Protein AF-A0A0U0ZR10-F1 (afdb_monomer_lite)

pLDDT: mean 87.07, std 7.84, range [48.62, 93.69]

Structure (mmCIF, N/CA/C/O backbone):
data_AF-A0A0U0ZR10-F1
#
_entry.id   AF-A0A0U0ZR10-F1
#
loop_
_atom_site.group_PDB
_atom_site.id
_atom_site.type_symbol
_atom_site.label_atom_id
_atom_site.label_alt_id
_atom_site.label_comp_id
_atom_site.label_asym_id
_atom_site.label_entity_id
_atom_site.label_seq_id
_atom_site.pdbx_PDB_ins_code
_atom_site.Cartn_x
_atom_site.Cartn_y
_atom_site.Cartn_z
_atom_site.occupancy
_atom_site.B_iso_or_equiv
_atom_site.auth_seq_id
_atom_site.auth_comp_id
_atom_site.auth_asym_id
_atom_site.auth_atom_id
_atom_site.pdbx_PDB_model_num
ATOM 1 N N . MET A 1 1 ? 8.888 6.561 -21.257 1.00 48.62 1 MET A N 1
ATOM 2 C CA . MET A 1 1 ? 8.363 7.311 -20.099 1.00 48.62 1 MET A CA 1
ATOM 3 C C . MET A 1 1 ? 9.136 6.798 -18.896 1.00 48.62 1 MET A C 1
ATOM 5 O O . MET A 1 1 ? 9.550 5.648 -18.954 1.00 48.62 1 MET A O 1
ATOM 9 N N . ALA A 1 2 ? 9.489 7.641 -17.927 1.00 57.66 2 ALA A N 1
ATOM 10 C CA . ALA A 1 2 ? 10.146 7.137 -16.721 1.00 57.66 2 ALA A CA 1
ATOM 11 C C . ALA A 1 2 ? 9.067 6.478 -15.857 1.00 57.66 2 ALA A C 1
ATOM 13 O O . ALA A 1 2 ? 8.060 7.134 -15.598 1.00 57.66 2 ALA A O 1
ATOM 14 N N . ASN A 1 3 ? 9.260 5.211 -15.484 1.00 68.31 3 ASN A N 1
ATOM 15 C CA . ASN A 1 3 ? 8.376 4.534 -14.540 1.00 68.31 3 ASN A CA 1
ATOM 16 C C . ASN A 1 3 ? 8.449 5.285 -13.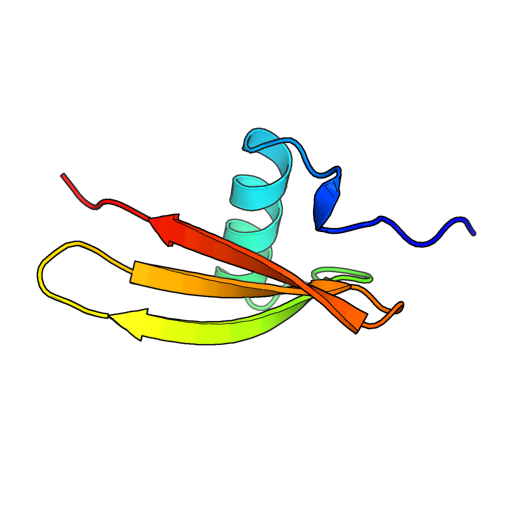206 1.00 68.31 3 ASN A C 1
ATOM 18 O O . ASN A 1 3 ? 9.537 5.661 -12.759 1.00 68.31 3 ASN A O 1
ATOM 22 N N . GLN A 1 4 ? 7.298 5.566 -12.603 1.00 80.62 4 GLN A N 1
ATOM 23 C CA . GLN A 1 4 ? 7.254 6.208 -11.296 1.00 80.62 4 GLN A CA 1
ATOM 24 C C . GLN A 1 4 ? 7.598 5.173 -10.225 1.00 80.62 4 GLN A C 1
ATOM 26 O O . GLN A 1 4 ? 6.886 4.182 -10.091 1.00 80.62 4 GLN A O 1
ATOM 31 N N . SER A 1 5 ? 8.660 5.401 -9.446 1.00 88.88 5 SER A N 1
ATOM 32 C CA . SER A 1 5 ? 8.969 4.490 -8.345 1.00 88.88 5 SER A CA 1
ATOM 33 C C . SER A 1 5 ? 8.036 4.724 -7.162 1.00 88.88 5 SER A C 1
ATOM 35 O O . SER A 1 5 ? 7.931 5.844 -6.651 1.00 88.88 5 SER A O 1
ATOM 37 N N . VAL A 1 6 ? 7.430 3.652 -6.651 1.00 91.00 6 VAL A N 1
ATOM 38 C CA . VAL A 1 6 ? 6.565 3.718 -5.460 1.00 91.00 6 VAL A CA 1
ATOM 39 C C . VAL A 1 6 ? 7.339 4.156 -4.205 1.00 91.00 6 VAL A C 1
ATOM 41 O O . VAL A 1 6 ? 6.781 4.737 -3.268 1.00 91.00 6 VAL A O 1
ATOM 44 N N . SER A 1 7 ? 8.652 3.911 -4.192 1.00 87.69 7 SER A N 1
ATOM 45 C CA . SER A 1 7 ? 9.551 4.270 -3.092 1.00 87.69 7 SER A CA 1
ATOM 46 C C . SER A 1 7 ? 9.781 5.782 -2.966 1.00 87.69 7 SER A C 1
ATOM 48 O O . SER A 1 7 ? 10.043 6.273 -1.869 1.00 87.69 7 SER A O 1
ATOM 50 N N . GLU A 1 8 ? 9.619 6.523 -4.064 1.00 89.88 8 GLU A N 1
ATOM 51 C CA . GLU A 1 8 ? 9.854 7.970 -4.149 1.00 89.88 8 GLU A CA 1
ATOM 52 C C . GLU A 1 8 ? 8.558 8.788 -4.077 1.00 89.88 8 GLU A C 1
ATOM 54 O O . GLU A 1 8 ? 8.596 10.020 -4.074 1.00 89.88 8 GLU A O 1
ATOM 59 N N . LEU A 1 9 ? 7.403 8.119 -4.001 1.00 89.31 9 LEU A N 1
ATOM 60 C CA . LEU A 1 9 ? 6.116 8.794 -3.929 1.00 89.31 9 LEU A CA 1
ATOM 61 C C . LEU A 1 9 ? 5.977 9.625 -2.647 1.00 89.31 9 LEU A C 1
ATOM 63 O O . LEU A 1 9 ? 6.118 9.088 -1.542 1.00 89.31 9 LEU A O 1
ATOM 67 N N . PRO A 1 10 ? 5.617 10.911 -2.745 1.00 90.81 10 PRO A N 1
ATOM 68 C CA . PRO A 1 10 ? 5.214 11.665 -1.574 1.00 90.81 10 PRO A CA 1
ATOM 69 C C . PRO A 1 10 ? 3.866 11.150 -1.054 1.00 90.81 10 PRO A C 1
ATOM 71 O O . PRO A 1 10 ? 3.009 10.703 -1.817 1.00 90.81 10 PRO A O 1
ATOM 74 N N . ASP A 1 11 ? 3.640 11.275 0.253 1.00 87.31 11 ASP A N 1
ATOM 75 C CA . ASP A 1 11 ? 2.416 10.774 0.896 1.00 87.31 11 ASP A CA 1
ATOM 76 C C . ASP A 1 11 ? 1.134 11.377 0.285 1.00 87.31 11 ASP A C 1
ATOM 78 O O . ASP A 1 11 ? 0.116 10.699 0.178 1.00 87.31 11 ASP A O 1
ATOM 82 N N . GLY A 1 12 ? 1.190 12.630 -0.186 1.00 86.94 12 GLY A N 1
ATOM 83 C CA . GLY A 1 12 ? 0.089 13.282 -0.907 1.00 86.94 12 GLY A CA 1
ATOM 84 C C . GLY A 1 12 ? -0.359 12.525 -2.162 1.00 86.94 12 GLY A C 1
ATOM 85 O O . GLY A 1 12 ? -1.559 12.363 -2.391 1.00 86.94 12 GLY A O 1
ATOM 86 N N . ASP A 1 13 ? 0.597 12.012 -2.935 1.00 90.31 13 ASP A N 1
ATOM 87 C CA . ASP A 1 13 ? 0.321 11.267 -4.166 1.00 90.31 13 ASP A CA 1
ATOM 88 C C . ASP A 1 13 ? -0.198 9.860 -3.853 1.00 90.31 13 ASP A C 1
ATOM 90 O O . ASP A 1 13 ? -1.058 9.342 -4.564 1.00 90.31 13 ASP A O 1
ATOM 94 N N . ILE A 1 14 ? 0.239 9.273 -2.735 1.00 89.38 14 ILE A N 1
ATOM 95 C CA . ILE A 1 14 ? -0.306 8.011 -2.223 1.00 89.38 14 ILE A CA 1
ATOM 96 C C . ILE A 1 14 ? -1.796 8.153 -1.902 1.00 89.38 14 ILE A C 1
ATOM 98 O O . ILE A 1 14 ? -2.591 7.315 -2.322 1.00 89.38 14 ILE A O 1
ATOM 102 N N . TYR A 1 15 ? -2.212 9.229 -1.225 1.00 87.69 15 TYR A N 1
ATOM 103 C CA . TYR A 1 15 ? -3.637 9.463 -0.964 1.00 87.69 15 TYR A CA 1
ATOM 104 C C . TYR A 1 15 ? -4.450 9.612 -2.255 1.00 87.69 15 TYR A C 1
ATOM 106 O O . TYR A 1 15 ? -5.569 9.099 -2.342 1.00 87.69 15 TYR A O 1
ATOM 114 N N . ALA A 1 16 ? -3.896 10.280 -3.271 1.00 89.25 16 ALA A N 1
ATOM 115 C CA . ALA A 1 16 ? -4.545 10.404 -4.572 1.00 89.25 16 ALA A CA 1
ATOM 116 C C . ALA A 1 16 ? -4.683 9.042 -5.279 1.00 89.25 16 ALA A C 1
ATOM 118 O O . ALA A 1 16 ? -5.753 8.743 -5.807 1.00 89.25 16 ALA A O 1
ATOM 119 N N . LEU A 1 17 ? -3.645 8.200 -5.245 1.00 90.38 17 LEU A N 1
ATOM 120 C CA . LEU A 1 17 ? -3.671 6.841 -5.800 1.00 90.38 17 LEU A CA 1
ATOM 121 C C . LEU A 1 17 ? -4.712 5.958 -5.112 1.00 90.38 17 LEU A C 1
ATOM 123 O O . LEU A 1 17 ? -5.527 5.329 -5.781 1.00 90.38 17 LEU A O 1
ATOM 127 N N . LEU A 1 18 ? -4.744 5.967 -3.780 1.00 89.00 18 LEU A N 1
ATOM 128 C CA . LEU A 1 18 ? -5.746 5.231 -3.009 1.00 89.00 18 LEU A CA 1
ATOM 129 C C . LEU A 1 18 ? -7.165 5.701 -3.336 1.00 89.00 18 LEU A C 1
ATOM 131 O O . LEU A 1 18 ? -8.070 4.887 -3.492 1.00 89.00 18 LEU A O 1
ATOM 135 N N . THR A 1 19 ? -7.360 7.014 -3.482 1.00 89.62 19 THR A N 1
ATOM 136 C CA . THR A 1 19 ? -8.658 7.588 -3.859 1.00 89.62 19 THR A CA 1
ATOM 137 C C . THR A 1 19 ? -9.097 7.088 -5.233 1.00 89.62 19 THR A C 1
ATOM 139 O O . THR A 1 19 ? -10.227 6.632 -5.375 1.00 89.62 19 THR A O 1
ATOM 142 N N . LYS A 1 20 ? 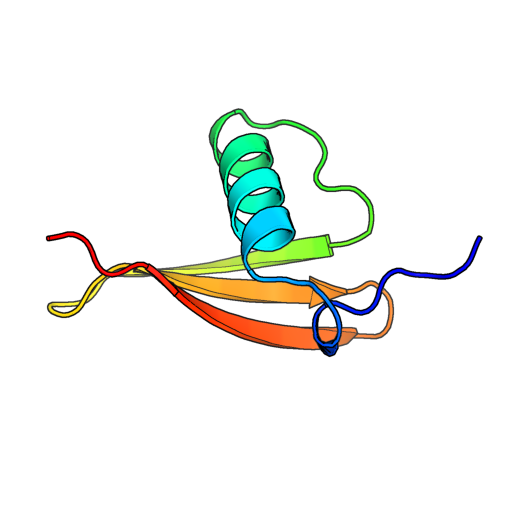-8.203 7.108 -6.229 1.00 90.88 20 LYS A N 1
ATOM 143 C CA . LYS A 1 20 ? -8.471 6.553 -7.564 1.00 90.88 20 LYS A CA 1
ATOM 144 C C . LYS A 1 20 ? -8.869 5.082 -7.495 1.00 90.88 20 LYS A C 1
ATOM 146 O O . LYS A 1 20 ? -9.914 4.713 -8.023 1.00 90.88 20 LYS A O 1
ATOM 151 N N . ALA A 1 21 ? -8.093 4.272 -6.776 1.00 88.56 21 ALA A N 1
ATOM 152 C CA . ALA A 1 21 ? -8.371 2.850 -6.615 1.00 88.56 21 ALA A CA 1
ATOM 153 C C . ALA A 1 21 ? -9.749 2.592 -5.978 1.00 88.56 21 ALA A C 1
ATOM 155 O O . ALA A 1 21 ? -10.498 1.740 -6.453 1.00 88.56 21 ALA A O 1
ATOM 156 N N . LEU A 1 22 ? -10.132 3.373 -4.959 1.00 86.38 22 LEU A N 1
ATOM 157 C CA . LEU A 1 22 ? -11.453 3.283 -4.320 1.00 86.38 22 LEU A CA 1
ATOM 158 C C . LEU A 1 22 ? -12.611 3.580 -5.283 1.00 86.38 22 LEU A C 1
ATOM 160 O O . LEU A 1 22 ? -13.688 3.001 -5.141 1.00 86.38 22 LEU A O 1
ATOM 164 N N . TYR A 1 23 ? -12.402 4.463 -6.260 1.00 90.62 23 TYR A N 1
ATOM 165 C CA . TYR A 1 23 ? -13.392 4.771 -7.295 1.00 90.62 23 TYR A CA 1
ATOM 166 C C . TYR A 1 23 ? -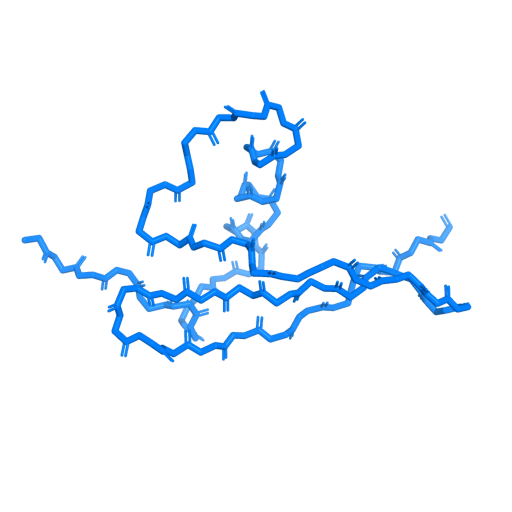13.289 3.864 -8.530 1.00 90.62 23 TYR A C 1
ATOM 168 O O . TYR A 1 23 ? -14.058 4.038 -9.476 1.00 90.62 23 TYR A O 1
ATOM 176 N N . GLY A 1 24 ? -12.387 2.876 -8.524 1.00 88.38 24 GLY A N 1
ATOM 177 C CA . GLY A 1 24 ? -12.135 2.004 -9.673 1.00 88.38 24 GLY A CA 1
ATOM 178 C C . GLY A 1 24 ? -11.512 2.741 -10.862 1.00 88.38 24 GLY A C 1
ATOM 179 O O . GLY A 1 24 ? -11.695 2.327 -12.006 1.00 88.38 24 GLY A O 1
ATOM 180 N N . GLU A 1 25 ? -10.828 3.855 -10.603 1.00 92.69 25 GLU A N 1
ATOM 181 C CA . GLU A 1 25 ? -10.080 4.608 -11.604 1.00 92.69 25 GLU A CA 1
ATOM 182 C C . GLU A 1 25 ? -8.682 4.018 -11.813 1.00 92.69 25 GLU A C 1
ATOM 184 O O . GLU A 1 25 ? -8.121 3.356 -10.940 1.00 92.69 25 GLU A O 1
ATOM 189 N N . ASP A 1 26 ? -8.105 4.310 -12.977 1.00 89.50 26 ASP A N 1
ATOM 190 C CA . ASP A 1 26 ? -6.751 3.897 -13.334 1.00 89.50 26 ASP A CA 1
ATOM 191 C C . ASP A 1 26 ? -5.696 4.559 -12.425 1.00 89.50 26 ASP A C 1
ATOM 193 O O . ASP A 1 26 ? -5.584 5.793 -12.338 1.00 89.50 26 ASP A O 1
ATOM 197 N N . THR A 1 27 ? -4.910 3.721 -11.748 1.00 86.38 27 THR A N 1
ATOM 198 C CA . THR A 1 27 ? -3.786 4.110 -10.887 1.00 86.38 27 THR A CA 1
ATOM 199 C C . THR A 1 27 ? -2.475 4.264 -11.660 1.00 86.38 27 THR A C 1
ATOM 201 O O . THR A 1 27 ? -1.479 4.697 -11.080 1.00 86.38 27 THR A O 1
ATOM 204 N N . GLY A 1 28 ? -2.480 4.022 -12.975 1.00 88.12 28 GLY A N 1
ATOM 205 C CA . GLY A 1 28 ? -1.314 4.149 -13.840 1.00 88.12 28 GLY A CA 1
ATOM 206 C C . GLY A 1 28 ? -0.334 2.998 -13.632 1.00 88.12 28 GLY A C 1
ATOM 207 O O . GLY A 1 28 ? -0.710 1.835 -13.700 1.00 88.12 28 GLY A O 1
ATOM 208 N N . ASP A 1 29 ? 0.926 3.332 -13.364 1.00 90.06 29 ASP A N 1
ATOM 209 C CA . ASP A 1 29 ? 2.037 2.371 -13.269 1.00 90.06 29 ASP A CA 1
ATOM 210 C C . ASP A 1 29 ? 2.173 1.719 -11.877 1.00 90.06 29 ASP A C 1
ATOM 212 O O . ASP A 1 29 ? 3.188 1.086 -11.582 1.00 90.06 29 ASP A O 1
ATOM 216 N N . ILE A 1 30 ? 1.193 1.925 -10.991 1.00 89.06 30 ILE A N 1
ATOM 217 C CA . ILE A 1 30 ? 1.225 1.440 -9.609 1.00 89.06 30 ILE A CA 1
ATOM 218 C C . ILE A 1 30 ? -0.010 0.599 -9.336 1.00 89.06 30 ILE A C 1
ATOM 220 O O . ILE A 1 30 ? -1.140 1.076 -9.463 1.00 89.06 30 ILE A O 1
ATOM 224 N N . GLU A 1 31 ? 0.219 -0.635 -8.912 1.00 89.25 31 GLU A N 1
ATOM 225 C CA . GLU A 1 31 ? -0.814 -1.588 -8.528 1.00 89.25 31 GLU A CA 1
ATOM 226 C C . GLU A 1 31 ? -1.022 -1.571 -7.005 1.00 89.25 31 GLU A C 1
ATOM 228 O O . GLU A 1 31 ? -0.091 -1.341 -6.225 1.00 89.25 31 GLU A O 1
ATOM 233 N N . LEU A 1 32 ? -2.273 -1.780 -6.583 1.00 88.88 32 LEU A N 1
ATOM 234 C CA . LEU A 1 32 ? -2.615 -2.088 -5.195 1.00 88.88 32 LEU A CA 1
ATOM 235 C C . LEU A 1 32 ? -2.709 -3.610 -5.083 1.00 88.88 32 LEU A C 1
ATOM 237 O O . LEU A 1 32 ? -3.699 -4.198 -5.521 1.00 88.88 32 LEU A O 1
ATOM 241 N N . ASP A 1 33 ? -1.688 -4.225 -4.499 1.00 85.62 33 ASP A N 1
ATOM 242 C CA . ASP A 1 33 ? -1.549 -5.685 -4.473 1.00 85.62 33 ASP A CA 1
ATOM 243 C C . ASP A 1 33 ? -2.353 -6.333 -3.355 1.00 8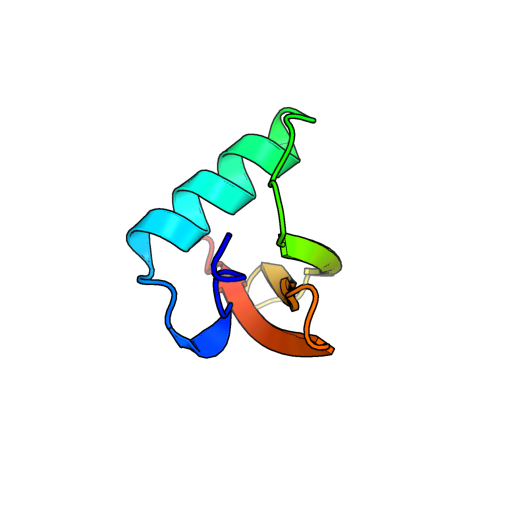5.62 33 ASP A C 1
ATOM 245 O O . ASP A 1 33 ? -2.906 -7.421 -3.519 1.00 85.62 33 ASP A O 1
ATOM 249 N N . ASP A 1 34 ? -2.384 -5.677 -2.197 1.00 84.56 34 ASP A N 1
ATOM 250 C CA . ASP A 1 34 ? -2.990 -6.237 -1.001 1.00 84.56 34 ASP A CA 1
ATOM 251 C C . ASP A 1 34 ? -3.559 -5.149 -0.099 1.00 84.56 34 ASP A C 1
ATOM 253 O O . ASP A 1 34 ? -3.003 -4.050 0.012 1.00 84.56 34 ASP A O 1
ATOM 257 N N . ILE A 1 35 ? -4.678 -5.485 0.538 1.00 84.06 35 ILE A N 1
ATOM 258 C CA . ILE A 1 35 ? -5.386 -4.645 1.492 1.00 84.06 35 ILE A CA 1
ATOM 259 C C . ILE A 1 35 ? -5.754 -5.520 2.694 1.00 84.06 35 ILE A C 1
ATOM 261 O O . ILE A 1 35 ? -6.707 -6.301 2.645 1.00 84.06 35 ILE A O 1
ATOM 265 N N . GLU A 1 36 ? -5.028 -5.343 3.794 1.00 87.81 36 GLU A N 1
ATOM 266 C CA . GLU A 1 36 ? -5.281 -6.018 5.068 1.00 87.81 36 GLU A CA 1
ATOM 267 C C . GLU A 1 36 ? -5.900 -5.037 6.070 1.00 87.81 36 GLU A C 1
ATOM 269 O O . GLU A 1 36 ? -5.651 -3.831 6.034 1.00 87.81 36 GLU A O 1
ATOM 274 N N . HIS A 1 37 ? -6.758 -5.528 6.961 1.00 86.62 37 HIS A N 1
ATOM 275 C CA . HIS A 1 37 ? -7.389 -4.716 8.004 1.00 86.62 37 HIS A CA 1
ATOM 276 C C . HIS A 1 37 ? -7.093 -5.333 9.366 1.00 86.62 37 HIS A C 1
ATOM 278 O O . HIS A 1 37 ? -7.328 -6.528 9.564 1.00 86.62 37 HIS A O 1
ATOM 284 N N . ASP A 1 38 ? -6.619 -4.521 10.306 1.00 85.06 38 ASP A N 1
ATOM 285 C CA . ASP A 1 38 ? -6.333 -4.939 11.675 1.00 85.06 38 ASP A CA 1
ATOM 286 C C . ASP A 1 38 ? -6.899 -3.950 12.711 1.00 85.06 38 ASP A C 1
ATOM 288 O O . ASP A 1 38 ? -7.696 -3.061 12.403 1.00 85.06 38 ASP A O 1
ATOM 292 N N . ASP A 1 39 ? -6.531 -4.136 13.980 1.00 86.06 39 ASP A N 1
ATOM 293 C CA . ASP A 1 39 ? -6.930 -3.260 15.083 1.00 86.06 39 ASP A CA 1
ATOM 294 C C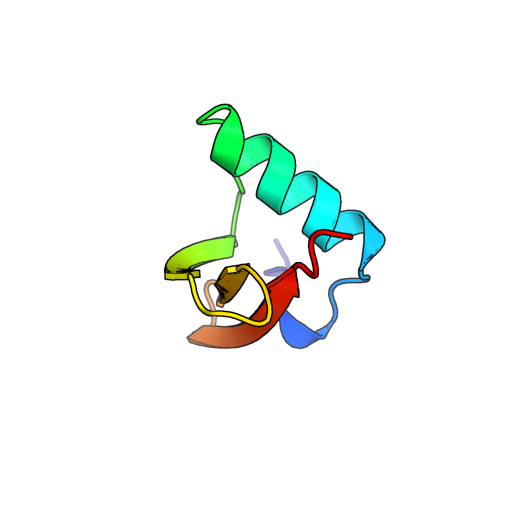 . ASP A 1 39 ? -6.251 -1.875 15.052 1.00 86.06 39 ASP A C 1
ATOM 296 O O . ASP A 1 39 ? -6.599 -1.002 15.850 1.00 86.06 39 ASP A O 1
ATOM 300 N N . ARG A 1 40 ? -5.296 -1.657 14.142 1.00 82.12 40 ARG A N 1
ATOM 301 C CA . ARG A 1 40 ? -4.483 -0.440 13.999 1.00 82.12 40 ARG A CA 1
ATOM 302 C C . ARG A 1 40 ? -4.846 0.365 12.757 1.00 82.12 40 ARG A C 1
ATOM 304 O O . ARG A 1 40 ? -4.560 1.564 12.723 1.00 82.12 40 ARG A O 1
ATOM 311 N N . GLY A 1 41 ? -5.477 -0.254 11.764 1.00 89.50 41 GLY A N 1
ATOM 312 C CA . GLY A 1 41 ? -5.955 0.422 10.568 1.00 89.50 41 GLY A CA 1
ATOM 313 C C . GLY A 1 41 ? -6.051 -0.491 9.353 1.00 89.50 41 GLY A C 1
ATOM 314 O O . GLY A 1 41 ? -6.405 -1.665 9.448 1.00 89.50 41 GLY A O 1
ATOM 315 N N . ILE A 1 42 ? -5.776 0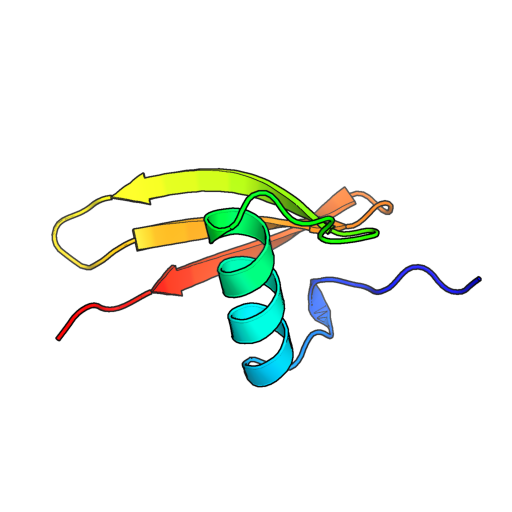.097 8.189 1.00 89.19 42 ILE A N 1
ATOM 316 C CA . ILE A 1 42 ? -5.772 -0.590 6.898 1.00 89.19 42 ILE A CA 1
ATOM 317 C C . ILE A 1 42 ? -4.353 -0.575 6.344 1.00 89.19 42 ILE A C 1
ATOM 319 O O . ILE A 1 42 ? -3.822 0.486 6.018 1.00 89.19 42 ILE A O 1
ATOM 323 N N . ASP A 1 43 ? -3.759 -1.747 6.212 1.00 91.94 43 ASP A N 1
ATOM 324 C CA . ASP A 1 43 ? -2.475 -1.937 5.561 1.00 91.94 43 ASP A CA 1
ATOM 325 C C . ASP A 1 43 ? -2.681 -2.083 4.052 1.00 91.94 43 ASP A C 1
ATOM 327 O O . ASP A 1 43 ? -3.478 -2.904 3.609 1.00 91.94 43 ASP A O 1
ATOM 331 N N . VAL A 1 44 ? -1.956 -1.294 3.259 1.00 90.94 44 VAL A N 1
ATOM 332 C CA . VAL A 1 44 ? -1.980 -1.360 1.794 1.00 90.94 44 VAL A CA 1
ATOM 333 C C . VAL A 1 44 ? -0.572 -1.604 1.274 1.00 90.94 44 VAL A C 1
ATOM 335 O O . VAL A 1 44 ? 0.371 -0.905 1.663 1.00 90.94 44 VAL A O 1
ATOM 338 N N . THR A 1 45 ? -0.434 -2.574 0.374 1.00 93.69 45 THR A N 1
ATOM 339 C CA . THR A 1 45 ? 0.805 -2.816 -0.372 1.00 93.69 45 THR A CA 1
ATOM 340 C C . THR A 1 45 ? 0.673 -2.238 -1.774 1.00 93.69 45 THR A C 1
ATOM 342 O O . THR A 1 45 ? -0.246 -2.585 -2.511 1.00 93.69 45 THR A O 1
ATOM 345 N N . LEU A 1 46 ? 1.591 -1.337 -2.119 1.00 92.69 46 LEU A N 1
ATOM 346 C CA . LEU A 1 46 ? 1.691 -0.700 -3.427 1.00 92.69 46 LEU A CA 1
ATOM 347 C C . LEU A 1 46 ? 2.915 -1.238 -4.163 1.00 92.69 46 LEU A C 1
ATOM 349 O O . LEU A 1 46 ? 3.992 -1.272 -3.560 1.00 92.69 46 LEU A O 1
ATOM 353 N N . THR A 1 47 ? 2.777 -1.558 -5.447 1.00 93.50 47 THR A N 1
ATOM 354 C CA . THR A 1 47 ? 3.871 -2.092 -6.272 1.00 93.50 47 THR A CA 1
ATOM 355 C C . THR A 1 47 ? 3.992 -1.317 -7.577 1.00 93.50 47 THR A C 1
ATOM 357 O O . THR A 1 47 ? 2.991 -1.067 -8.242 1.00 93.50 47 THR A O 1
ATOM 360 N N . ASP A 1 48 ? 5.210 -0.896 -7.928 1.00 92.75 48 ASP A N 1
ATOM 361 C CA . ASP A 1 48 ? 5.490 -0.270 -9.227 1.00 92.75 48 ASP A CA 1
ATOM 362 C C . ASP A 1 48 ? 5.841 -1.304 -10.312 1.00 92.75 48 ASP A C 1
ATOM 364 O O . ASP A 1 48 ? 6.119 -2.469 -10.027 1.00 92.75 48 ASP A O 1
ATOM 368 N N . LEU A 1 49 ? 5.865 -0.872 -11.577 1.00 91.12 49 LEU A N 1
ATOM 369 C CA . LEU A 1 49 ? 6.207 -1.728 -12.727 1.00 91.12 49 LEU A CA 1
ATOM 370 C C . LEU A 1 49 ? 7.607 -2.358 -12.663 1.00 91.12 49 LEU A C 1
ATOM 372 O O . LEU A 1 49 ? 7.865 -3.347 -13.354 1.00 91.12 49 LEU A O 1
ATOM 376 N N . ASP A 1 50 ? 8.512 -1.791 -11.866 1.00 91.56 50 ASP A N 1
ATOM 377 C CA . ASP A 1 50 ? 9.863 -2.318 -11.676 1.00 91.56 50 ASP A CA 1
ATOM 378 C C . ASP A 1 50 ? 9.909 -3.362 -10.537 1.00 91.56 50 ASP A C 1
ATOM 380 O O . ASP A 1 50 ? 10.959 -3.956 -10.273 1.00 91.56 50 ASP A O 1
ATOM 384 N N . GLY A 1 51 ? 8.767 -3.627 -9.890 1.00 91.25 51 GLY A N 1
ATOM 385 C CA . GLY A 1 51 ? 8.592 -4.595 -8.812 1.00 91.25 51 GLY A CA 1
ATOM 386 C C . GLY A 1 51 ? 9.000 -4.074 -7.435 1.00 91.25 51 GLY A C 1
ATOM 387 O O . GLY A 1 51 ? 9.122 -4.869 -6.500 1.00 91.25 51 GLY A O 1
ATOM 388 N N . ASN A 1 52 ? 9.240 -2.767 -7.278 1.00 92.38 52 ASN A N 1
ATOM 389 C CA . ASN A 1 52 ? 9.476 -2.206 -5.954 1.00 92.38 52 ASN A CA 1
ATOM 390 C C . ASN A 1 52 ? 8.149 -2.092 -5.215 1.00 92.38 52 ASN A C 1
ATOM 392 O O . ASN A 1 52 ? 7.143 -1.676 -5.785 1.00 92.38 52 ASN A O 1
ATOM 396 N N . THR A 1 53 ? 8.179 -2.399 -3.922 1.00 93.44 53 THR A N 1
ATOM 397 C CA . THR A 1 53 ? 6.987 -2.415 -3.077 1.00 93.44 53 THR A CA 1
ATOM 398 C C . THR A 1 53 ? 7.086 -1.383 -1.963 1.00 93.44 53 THR A C 1
ATOM 400 O O . THR A 1 53 ? 8.140 -1.246 -1.332 1.00 93.44 53 THR A O 1
ATOM 403 N N . ARG A 1 54 ? 5.972 -0.735 -1.628 1.00 91.38 54 ARG A N 1
ATOM 404 C CA . ARG A 1 54 ? 5.830 0.092 -0.428 1.00 91.38 54 ARG A CA 1
ATOM 405 C C . ARG A 1 54 ? 4.587 -0.328 0.344 1.00 91.38 54 ARG A C 1
ATOM 407 O O . ARG A 1 54 ? 3.481 -0.273 -0.180 1.00 91.38 54 ARG A O 1
ATOM 414 N N . LYS A 1 55 ? 4.778 -0.690 1.614 1.00 91.88 55 LYS A N 1
ATOM 415 C CA . LYS A 1 55 ? 3.682 -0.922 2.559 1.00 91.88 55 LYS A CA 1
ATOM 416 C C . LYS A 1 55 ? 3.360 0.373 3.304 1.00 91.88 55 LYS A C 1
ATOM 418 O O . LYS A 1 55 ? 4.266 1.032 3.818 1.00 91.88 55 LYS A O 1
ATOM 423 N N . ILE A 1 56 ? 2.083 0.725 3.358 1.00 90.25 56 ILE A N 1
ATOM 424 C CA . ILE A 1 56 ? 1.558 1.863 4.118 1.00 90.25 56 ILE A CA 1
ATOM 425 C C . ILE A 1 56 ? 0.441 1.396 5.046 1.00 90.25 56 ILE A C 1
ATOM 427 O O . ILE A 1 56 ? -0.279 0.462 4.712 1.00 90.25 56 ILE A O 1
ATOM 431 N N . THR A 1 57 ? 0.272 2.079 6.175 1.00 90.38 57 THR A N 1
ATOM 432 C CA . THR A 1 57 ? -0.839 1.844 7.104 1.00 90.38 57 THR A CA 1
ATOM 433 C C . THR A 1 57 ? -1.691 3.104 7.177 1.00 90.38 57 THR A C 1
ATOM 435 O O . THR A 1 57 ? -1.222 4.160 7.608 1.00 90.38 57 THR A O 1
ATOM 438 N N . LEU A 1 58 ? -2.949 3.004 6.762 1.00 86.75 58 LEU A N 1
ATOM 439 C CA . LEU A 1 58 ? -3.959 4.039 6.932 1.00 86.75 58 LEU A CA 1
ATOM 440 C C . LEU A 1 58 ? -4.553 3.908 8.332 1.00 86.75 58 LEU A C 1
ATOM 442 O O . LEU A 1 58 ? -5.332 2.996 8.611 1.00 86.75 58 LEU A O 1
ATOM 446 N N . VAL A 1 59 ? -4.179 4.828 9.216 1.00 87.12 59 VAL A N 1
ATOM 447 C CA . VAL A 1 59 ? -4.721 4.891 10.575 1.00 87.12 59 VAL A CA 1
ATOM 448 C C . VAL A 1 59 ? -6.063 5.618 10.535 1.00 87.12 59 VAL A C 1
ATOM 450 O O . VAL A 1 59 ? -6.124 6.794 10.177 1.00 87.12 59 VAL A O 1
ATOM 453 N N . ILE A 1 60 ? -7.136 4.925 10.914 1.00 74.19 60 ILE A N 1
ATOM 454 C CA . ILE A 1 60 ? -8.478 5.505 11.041 1.00 74.19 60 ILE A CA 1
ATOM 455 C C . ILE A 1 60 ? -8.650 5.937 12.502 1.00 74.19 60 ILE A C 1
ATOM 457 O O . ILE A 1 60 ? -8.623 5.091 13.395 1.00 74.19 60 ILE A O 1
ATOM 461 N N . GLN A 1 61 ? -8.770 7.247 12.742 1.00 71.88 61 GLN A N 1
ATOM 462 C CA . GLN A 1 61 ? -8.975 7.841 14.073 1.00 71.88 61 GLN A CA 1
ATOM 463 C C . GLN A 1 61 ? -10.407 8.332 14.266 1.00 71.88 61 GLN A C 1
ATOM 465 O O . GLN A 1 61 ? -10.986 8.852 13.285 1.00 71.88 61 GLN A O 1
#

Radius of gyration: 11.5 Å; chains: 1; bounding box: 24×20×35 Å

Foldseek 3Di:
DDWDAPVPDDVVLVVVLVVCVVVVHDSDQKDFDDWDQDPQAIWTWIAGPVGDIDIDGDGDD

Organism: NCBI:txid36809

Sequence (61 aa):
MANQSVSELPDGDIYALLTKALYGEDTGDIELDDIEHDDRGIDVTLTDLDGNTRKITLVIQ

Secondary structure (DSSP, 8-state):
-PPPPGGG--HHHHHHHHHHHHTT----SEEEEEEEE-SS-EEEEEEETT--EEEEEE---